Protein AF-A0ABD5YXR2-F1 (afdb_monomer_lite)

Foldseek 3Di:
DDPPPPPPPPPCDPVLVVLVVQLVPPPDPVSNVVSVVVNVVVVVVVVVVVVVVVVVD

Radius of gyration: 15.31 Å; chains: 1; bounding box: 26×37×38 Å

pLDDT: mean 80.85, std 18.13, range [38.38, 97.19]

Structure (mmCIF, N/CA/C/O backbone):
data_AF-A0ABD5YXR2-F1
#
_entry.id   AF-A0ABD5YXR2-F1
#
loop_
_atom_site.group_PDB
_atom_site.id
_atom_site.type_symbol
_atom_site.label_atom_id
_atom_site.label_alt_id
_atom_site.label_comp_id
_atom_site.label_asym_id
_atom_site.label_entity_id
_atom_site.label_seq_id
_atom_site.pdbx_PDB_ins_code
_atom_site.Cartn_x
_atom_site.Cartn_y
_atom_site.Cartn_z
_atom_site.occupancy
_atom_site.B_iso_or_equiv
_atom_site.auth_seq_id
_atom_site.auth_comp_id
_atom_site.auth_asym_id
_atom_site.auth_atom_id
_atom_site.pdbx_PDB_model_num
ATOM 1 N N . MET A 1 1 ? -9.869 -31.113 -21.206 1.00 38.38 1 MET A N 1
ATOM 2 C CA . MET A 1 1 ? -8.833 -30.076 -21.389 1.00 38.38 1 MET A CA 1
ATOM 3 C C . MET A 1 1 ? -9.155 -28.941 -20.435 1.00 38.38 1 MET A C 1
ATOM 5 O O . MET A 1 1 ? -10.102 -28.212 -20.685 1.00 38.38 1 MET A O 1
ATOM 9 N N . THR A 1 2 ? -8.474 -28.857 -19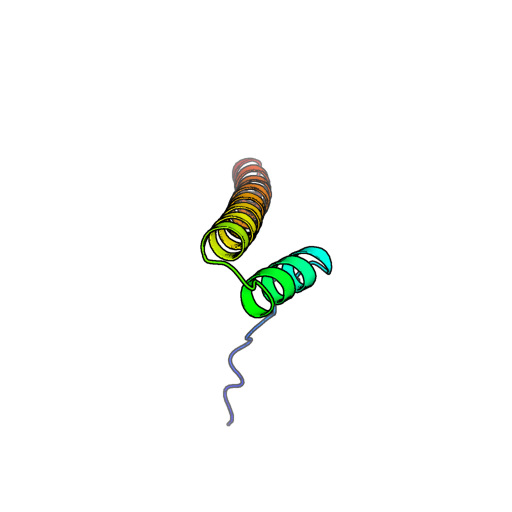.295 1.00 44.16 2 THR A N 1
ATOM 10 C CA . THR A 1 2 ? -8.615 -27.731 -18.364 1.00 44.16 2 THR A CA 1
ATOM 11 C C . THR A 1 2 ? -7.561 -26.699 -18.732 1.00 44.16 2 THR A C 1
ATOM 13 O O . THR A 1 2 ? -6.369 -26.933 -18.556 1.00 44.16 2 THR A O 1
ATOM 16 N N . MET A 1 3 ? -8.005 -25.578 -19.299 1.00 51.38 3 MET A N 1
ATOM 17 C CA . MET A 1 3 ? -7.175 -24.386 -19.441 1.00 51.38 3 MET A CA 1
ATOM 18 C C . MET A 1 3 ? -6.977 -23.836 -18.028 1.00 51.38 3 MET A C 1
ATOM 20 O O . MET A 1 3 ? -7.826 -23.122 -17.503 1.00 51.38 3 MET A O 1
ATOM 24 N N . GLN A 1 4 ? -5.912 -24.277 -17.359 1.00 47.75 4 GLN A N 1
ATOM 25 C CA . GLN A 1 4 ? -5.387 -23.567 -16.202 1.00 47.75 4 GLN A CA 1
ATOM 26 C C . GLN A 1 4 ? -4.687 -22.346 -16.779 1.00 47.75 4 GLN A C 1
ATOM 28 O O . GLN A 1 4 ? -3.516 -22.416 -17.145 1.00 47.75 4 GLN A O 1
ATOM 33 N N . ASP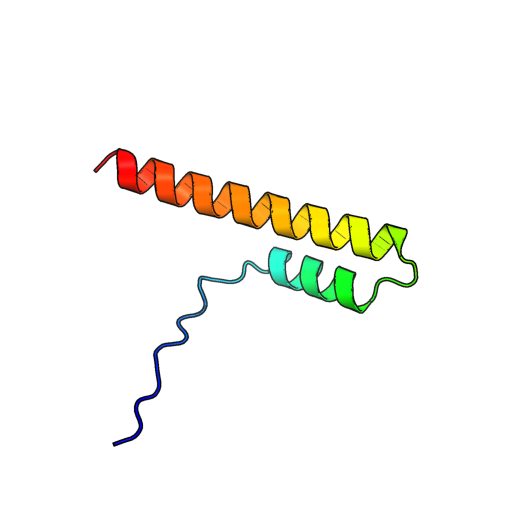 A 1 5 ? -5.460 -21.276 -16.970 1.00 46.84 5 ASP A N 1
ATOM 34 C CA . ASP A 1 5 ? -4.912 -19.967 -17.288 1.00 46.84 5 ASP A CA 1
ATOM 35 C C . ASP A 1 5 ? -3.806 -19.678 -16.280 1.00 46.84 5 ASP A C 1
ATOM 37 O O . ASP A 1 5 ? -4.015 -19.721 -15.062 1.00 46.84 5 ASP A O 1
ATOM 41 N N . GLU A 1 6 ? -2.609 -19.460 -16.815 1.00 44.31 6 GLU A N 1
ATOM 42 C CA . GLU A 1 6 ? -1.412 -19.143 -16.065 1.00 44.31 6 GLU A CA 1
ATOM 43 C C . GLU A 1 6 ? -1.616 -17.813 -15.344 1.00 44.31 6 GLU A C 1
ATOM 45 O O . GLU A 1 6 ? -1.175 -16.749 -15.781 1.00 44.31 6 GLU A O 1
ATOM 50 N N . HIS A 1 7 ? -2.237 -17.870 -14.171 1.00 46.38 7 HIS A N 1
ATOM 51 C CA . HIS A 1 7 ? -2.129 -16.830 -13.168 1.00 46.38 7 HIS A CA 1
ATOM 52 C C . HIS A 1 7 ? -0.717 -16.915 -12.585 1.00 46.38 7 HIS A C 1
ATOM 54 O O . HIS A 1 7 ? -0.512 -17.259 -11.425 1.00 46.38 7 HIS A O 1
ATOM 60 N N . ARG A 1 8 ? 0.292 -16.653 -13.423 1.00 45.19 8 ARG A N 1
ATOM 61 C CA . ARG A 1 8 ? 1.677 -16.499 -13.004 1.00 45.19 8 ARG A CA 1
ATOM 62 C C . ARG A 1 8 ? 1.663 -15.362 -11.987 1.00 45.19 8 ARG A C 1
ATOM 64 O O . ARG A 1 8 ? 1.391 -14.224 -12.384 1.00 45.19 8 ARG A O 1
ATOM 71 N N . PRO A 1 9 ? 1.896 -15.614 -10.686 1.00 48.06 9 PRO A N 1
ATOM 72 C CA . PRO A 1 9 ? 1.998 -14.516 -9.750 1.00 48.06 9 PRO A CA 1
ATOM 73 C C . PRO A 1 9 ? 3.193 -13.695 -10.226 1.00 48.06 9 PRO A C 1
ATOM 75 O O . PRO A 1 9 ? 4.317 -14.198 -10.288 1.00 48.06 9 PRO A O 1
ATOM 78 N N . MET A 1 10 ? 2.952 -12.449 -10.642 1.00 57.44 10 MET A N 1
ATOM 79 C CA . MET A 1 10 ? 4.022 -11.472 -10.795 1.00 57.44 10 MET A CA 1
ATOM 80 C C . MET A 1 10 ? 4.612 -11.280 -9.404 1.00 57.44 10 MET A C 1
ATOM 82 O O . MET A 1 10 ? 4.113 -10.434 -8.668 1.00 57.44 10 MET A O 1
ATOM 86 N N . THR A 1 11 ? 5.575 -12.139 -9.055 1.00 55.72 11 THR A N 1
ATOM 87 C CA . THR A 1 11 ? 6.304 -12.261 -7.786 1.00 55.72 11 THR A CA 1
ATOM 88 C C . THR A 1 11 ? 5.888 -11.190 -6.786 1.00 55.72 11 THR A C 1
ATOM 90 O O . THR A 1 11 ? 6.443 -10.087 -6.782 1.00 55.72 11 THR A O 1
ATOM 93 N N . SER A 1 12 ? 4.842 -11.498 -6.016 1.00 57.91 12 SER A N 1
ATOM 94 C CA . SER A 1 12 ? 4.474 -10.731 -4.832 1.00 57.91 12 SER A CA 1
ATOM 95 C C . SER A 1 12 ? 5.717 -10.682 -3.956 1.00 57.91 12 SER A C 1
ATOM 97 O O . S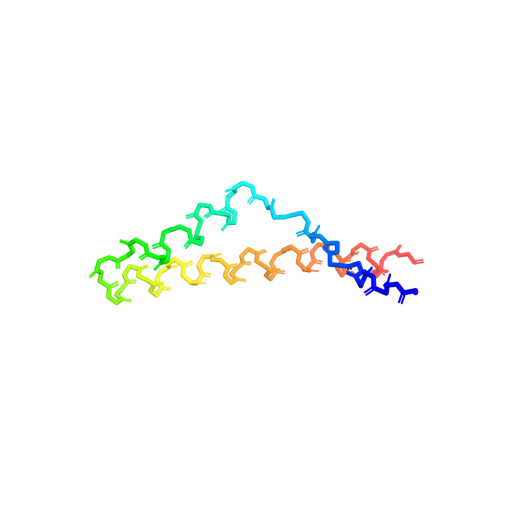ER A 1 12 ? 6.278 -11.729 -3.627 1.00 57.91 12 SER A O 1
ATOM 99 N N . THR A 1 13 ? 6.242 -9.489 -3.685 1.00 73.69 13 THR A N 1
ATOM 100 C CA . THR A 1 13 ? 7.343 -9.397 -2.726 1.00 73.69 13 THR A CA 1
ATOM 101 C C . THR A 1 13 ? 6.757 -9.617 -1.334 1.00 73.69 13 THR A C 1
ATOM 103 O O . THR A 1 13 ? 5.625 -9.210 -1.089 1.00 73.69 13 THR A O 1
ATOM 106 N N . THR A 1 14 ? 7.505 -10.219 -0.404 1.00 81.75 14 THR A N 1
ATOM 107 C CA . THR A 1 14 ? 7.059 -10.404 0.998 1.00 81.75 14 THR A CA 1
ATOM 108 C C . THR A 1 14 ? 6.494 -9.112 1.599 1.00 81.75 14 THR A C 1
ATOM 110 O O . THR A 1 14 ? 5.530 -9.116 2.353 1.00 81.75 14 THR A O 1
ATOM 113 N N . ARG A 1 15 ? 7.037 -7.973 1.170 1.00 83.00 15 ARG A N 1
ATOM 114 C CA . ARG A 1 15 ? 6.603 -6.639 1.572 1.00 83.00 15 ARG A CA 1
ATOM 115 C C . ARG A 1 15 ? 5.283 -6.162 0.952 1.00 83.00 15 ARG A C 1
ATOM 117 O O . ARG A 1 15 ? 4.610 -5.323 1.542 1.00 83.00 15 ARG A O 1
ATOM 124 N N . ASP A 1 16 ? 4.897 -6.660 -0.218 1.00 87.38 16 ASP A N 1
ATOM 125 C CA . ASP A 1 16 ? 3.568 -6.381 -0.778 1.00 87.38 16 ASP A CA 1
ATOM 126 C C . ASP A 1 16 ? 2.499 -7.158 0.005 1.00 87.38 16 ASP A C 1
ATOM 128 O O . ASP A 1 16 ? 1.423 -6.625 0.271 1.00 87.38 16 ASP A O 1
ATOM 132 N N . GLU A 1 17 ? 2.823 -8.371 0.462 1.00 89.81 17 GLU A N 1
ATOM 133 C CA . GLU A 1 17 ? 1.956 -9.176 1.334 1.00 89.81 17 GLU A CA 1
ATOM 134 C C . GLU A 1 17 ? 1.766 -8.512 2.700 1.00 89.81 17 GLU A C 1
ATOM 136 O O . GLU A 1 17 ? 0.636 -8.412 3.176 1.00 89.81 17 GLU A O 1
A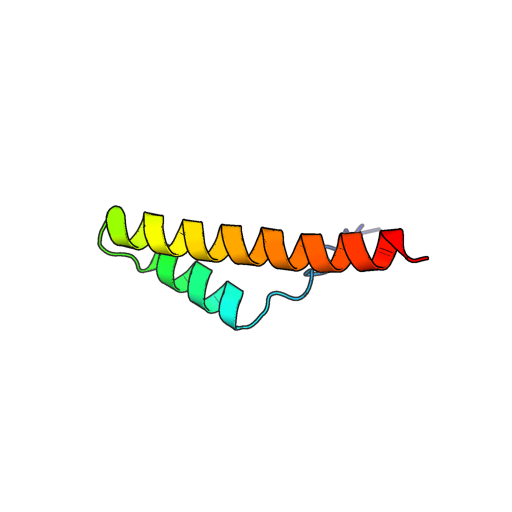TOM 141 N N . GLU A 1 18 ? 2.838 -7.967 3.281 1.00 90.50 18 GLU A N 1
ATOM 142 C CA . GLU A 1 18 ? 2.782 -7.161 4.509 1.00 90.50 18 GLU A CA 1
ATOM 143 C C . GLU A 1 18 ? 1.875 -5.932 4.354 1.00 90.50 18 GLU A C 1
ATOM 145 O O . GLU A 1 18 ? 1.085 -5.622 5.244 1.00 90.50 18 GLU A O 1
ATOM 150 N N . LEU A 1 19 ? 1.945 -5.231 3.217 1.00 91.75 19 LEU A N 1
ATOM 151 C CA 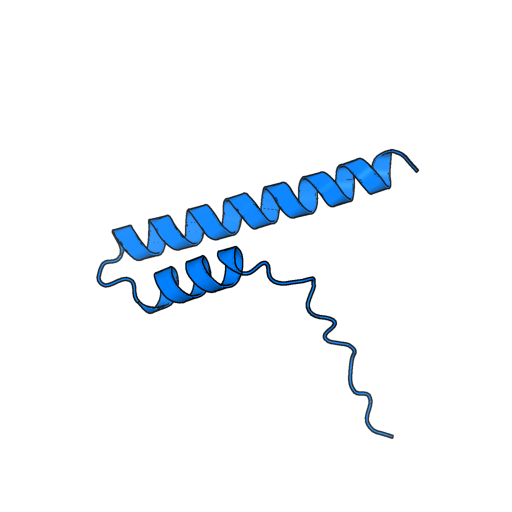. LEU A 1 19 ? 1.091 -4.069 2.960 1.00 91.75 19 LEU A CA 1
ATOM 152 C C . LEU A 1 19 ? -0.370 -4.467 2.746 1.00 91.75 19 LEU A C 1
ATOM 154 O O . LEU A 1 19 ? -1.267 -3.764 3.209 1.00 91.75 19 LEU A O 1
ATOM 158 N N . VAL A 1 20 ? -0.629 -5.600 2.092 1.00 93.12 20 VAL A N 1
ATOM 159 C CA . VAL A 1 20 ? -1.985 -6.150 1.959 1.00 93.12 20 VAL A CA 1
ATOM 160 C C . VAL A 1 20 ? -2.544 -6.571 3.319 1.00 93.12 20 VAL A C 1
ATOM 162 O O . VAL A 1 20 ? -3.714 -6.298 3.593 1.00 93.12 20 VAL A O 1
ATOM 165 N N . ALA A 1 21 ? -1.732 -7.181 4.185 1.00 94.06 21 ALA A N 1
ATOM 166 C CA . ALA A 1 21 ? -2.115 -7.481 5.563 1.00 94.06 21 ALA A CA 1
ATOM 167 C C . ALA A 1 21 ? -2.426 -6.190 6.335 1.00 94.06 21 ALA A C 1
ATOM 169 O O . ALA A 1 21 ? -3.514 -6.057 6.884 1.00 94.06 21 ALA A O 1
ATOM 170 N N . ALA A 1 22 ? -1.565 -5.172 6.243 1.00 92.56 22 ALA A N 1
ATOM 171 C CA . ALA A 1 22 ? -1.789 -3.874 6.879 1.00 92.56 22 ALA A CA 1
ATOM 172 C C . ALA A 1 22 ? -3.078 -3.171 6.406 1.00 92.56 22 ALA A C 1
ATOM 174 O O . ALA A 1 22 ? -3.716 -2.469 7.184 1.00 92.56 22 ALA A O 1
ATOM 175 N N . ILE A 1 23 ? -3.495 -3.357 5.147 1.00 95.31 23 ILE A N 1
ATOM 176 C CA . ILE A 1 23 ? -4.781 -2.844 4.639 1.00 95.31 23 ILE A CA 1
ATOM 177 C C . ILE A 1 23 ? -5.965 -3.570 5.289 1.00 95.31 23 ILE A C 1
ATOM 179 O O . ILE A 1 23 ? -6.972 -2.926 5.598 1.00 95.31 23 ILE A O 1
ATOM 183 N N . LYS A 1 24 ? -5.861 -4.895 5.454 1.00 94.44 24 LYS A N 1
ATOM 184 C CA . LYS A 1 24 ? -6.908 -5.738 6.051 1.00 94.44 24 LYS A CA 1
ATOM 185 C C . LYS A 1 24 ? -7.036 -5.506 7.556 1.00 94.44 24 LYS A C 1
ATOM 187 O O . LYS A 1 24 ? -8.157 -5.425 8.048 1.00 94.44 24 LYS A O 1
ATOM 192 N N . ASP A 1 25 ? -5.908 -5.333 8.235 1.00 96.56 25 ASP A N 1
ATOM 193 C CA . ASP A 1 25 ? -5.824 -5.197 9.693 1.00 96.56 25 ASP A CA 1
ATOM 194 C C . ASP A 1 25 ? -5.972 -3.740 10.173 1.00 96.56 25 ASP A C 1
ATOM 196 O O . ASP A 1 25 ? -6.056 -3.476 11.374 1.00 96.56 25 ASP A O 1
ATOM 200 N N . ALA A 1 26 ? -6.016 -2.771 9.251 1.00 96.06 26 ALA A N 1
ATOM 201 C CA . ALA A 1 26 ? -6.177 -1.358 9.577 1.00 96.06 26 ALA A CA 1
ATOM 202 C C . ALA A 1 26 ? -7.470 -1.098 10.367 1.00 96.06 26 ALA A C 1
ATOM 204 O O . ALA A 1 26 ? -8.582 -1.316 9.877 1.00 96.06 26 ALA A O 1
ATOM 205 N N . SER A 1 27 ? -7.310 -0.542 11.569 1.00 95.62 27 SER A N 1
ATOM 206 C CA . SER A 1 27 ? -8.415 -0.243 12.482 1.00 95.62 27 SER A CA 1
ATOM 207 C C . SER A 1 27 ? -9.085 1.096 12.166 1.00 95.62 27 SER A C 1
ATOM 209 O O . SER A 1 27 ? -10.254 1.300 12.493 1.00 95.62 27 SER A O 1
ATOM 211 N N . THR A 1 28 ? -8.379 2.001 11.479 1.00 97.19 28 THR A N 1
ATOM 212 C CA . THR A 1 28 ? -8.900 3.316 11.081 1.00 97.19 28 THR A CA 1
ATOM 213 C C . THR A 1 28 ? -8.884 3.539 9.561 1.00 97.19 28 THR A C 1
ATOM 215 O O . THR A 1 28 ? -8.061 2.975 8.827 1.00 97.19 28 THR A O 1
ATOM 218 N N . PRO A 1 29 ? -9.769 4.411 9.036 1.00 96.75 29 PRO A N 1
ATOM 219 C CA . PRO A 1 29 ? -9.719 4.825 7.637 1.00 96.75 29 PRO A CA 1
ATOM 220 C C . PRO A 1 29 ? -8.413 5.529 7.240 1.00 96.75 29 PRO A C 1
ATOM 222 O O . PRO A 1 29 ? -8.006 5.411 6.082 1.00 96.75 29 PRO A O 1
ATOM 225 N N . GLU A 1 30 ? -7.761 6.273 8.141 1.00 96.69 30 GLU A N 1
ATOM 226 C CA . GLU A 1 30 ? -6.452 6.887 7.871 1.00 96.69 30 GLU A CA 1
ATOM 227 C C . GLU A 1 30 ? -5.360 5.830 7.662 1.00 96.69 30 GLU A C 1
ATOM 229 O O . GLU A 1 30 ? -4.629 5.901 6.671 1.00 96.69 30 GLU A O 1
ATOM 234 N N . GLU A 1 31 ? -5.273 4.832 8.544 1.00 94.38 31 GLU A N 1
ATOM 235 C CA . GLU A 1 31 ? -4.282 3.750 8.454 1.00 94.38 31 GLU A CA 1
ATOM 236 C C . GLU A 1 31 ? -4.447 2.948 7.167 1.00 94.38 31 GLU A C 1
ATOM 238 O O . GLU A 1 31 ? -3.480 2.737 6.431 1.00 94.38 31 GLU A O 1
ATOM 243 N N . ARG A 1 32 ? -5.692 2.594 6.828 1.00 96.69 32 ARG A N 1
ATOM 244 C CA . ARG A 1 32 ? -5.999 1.900 5.576 1.00 96.69 32 ARG A CA 1
ATOM 245 C C . ARG A 1 32 ? -5.590 2.732 4.364 1.00 96.69 32 ARG A C 1
ATOM 247 O O . ARG A 1 32 ? -4.962 2.215 3.443 1.00 96.69 32 ARG A O 1
ATOM 254 N N . ARG A 1 33 ? -5.902 4.036 4.360 1.00 97.00 33 ARG A N 1
ATOM 255 C CA . ARG A 1 33 ? -5.505 4.950 3.273 1.00 97.00 33 ARG A CA 1
ATOM 256 C C . ARG A 1 33 ? -3.987 5.046 3.139 1.00 97.00 33 ARG A C 1
ATOM 258 O O . ARG A 1 33 ? -3.490 5.085 2.014 1.00 97.00 33 ARG A O 1
ATOM 265 N N . LYS A 1 34 ? -3.253 5.057 4.253 1.00 96.25 34 LYS A N 1
ATOM 266 C CA . LYS A 1 34 ? -1.786 5.046 4.252 1.00 96.25 34 LYS A CA 1
ATOM 267 C C . LYS A 1 34 ? -1.242 3.753 3.638 1.00 96.25 34 LYS A C 1
ATOM 269 O O . LYS A 1 34 ? -0.440 3.830 2.714 1.00 96.25 34 LYS A O 1
ATOM 274 N N . ALA A 1 35 ? -1.726 2.591 4.075 1.00 94.00 35 ALA A N 1
ATOM 275 C CA . ALA A 1 35 ? -1.267 1.297 3.570 1.00 94.00 35 ALA A CA 1
ATOM 276 C C . ALA A 1 35 ? -1.569 1.104 2.069 1.00 94.00 35 ALA A C 1
ATOM 278 O O . ALA A 1 35 ? -0.703 0.664 1.313 1.00 94.00 35 ALA A O 1
ATOM 279 N N . VAL A 1 36 ? -2.749 1.535 1.602 1.00 95.62 36 VAL A N 1
ATOM 280 C CA . VAL A 1 36 ? -3.101 1.531 0.168 1.00 95.62 36 VAL A CA 1
ATOM 281 C C . VAL A 1 36 ? -2.157 2.416 -0.651 1.00 95.62 36 VAL A C 1
ATOM 283 O O . VAL A 1 36 ? -1.719 2.009 -1.726 1.00 95.62 36 VAL A O 1
ATOM 286 N N . ARG A 1 37 ? -1.819 3.619 -0.163 1.00 96.25 37 ARG A N 1
ATOM 287 C CA . ARG A 1 37 ? -0.892 4.524 -0.866 1.00 96.25 37 ARG A CA 1
ATOM 288 C C . ARG A 1 37 ? 0.507 3.930 -0.990 1.00 96.25 37 ARG A C 1
ATOM 290 O O . ARG A 1 37 ? 1.096 4.013 -2.064 1.00 96.25 37 ARG A O 1
ATOM 297 N N . GLU A 1 38 ? 1.014 3.318 0.076 1.00 94.88 38 GLU A N 1
ATOM 298 C CA . GLU A 1 38 ? 2.326 2.662 0.060 1.00 94.88 38 GLU A CA 1
ATOM 299 C C . GLU A 1 38 ? 2.362 1.488 -0.930 1.00 94.88 38 GLU A C 1
ATOM 301 O O . GLU A 1 38 ? 3.306 1.370 -1.714 1.00 94.88 38 GLU A O 1
ATOM 306 N N . LEU A 1 39 ? 1.304 0.671 -0.974 1.00 94.56 39 LEU A N 1
ATOM 307 C CA . LEU A 1 39 ? 1.188 -0.416 -1.950 1.00 94.56 39 LEU A CA 1
ATOM 308 C C . LEU A 1 39 ? 1.132 0.113 -3.392 1.00 94.56 39 LEU A C 1
ATOM 310 O O . LEU A 1 39 ? 1.826 -0.394 -4.275 1.00 94.56 39 LEU A O 1
ATOM 314 N N . ALA A 1 40 ? 0.347 1.165 -3.637 1.00 93.50 40 ALA A N 1
ATOM 315 C CA . ALA A 1 40 ? 0.244 1.788 -4.954 1.00 93.50 40 ALA A CA 1
ATOM 316 C C . ALA A 1 40 ? 1.590 2.362 -5.426 1.00 93.50 40 ALA A C 1
ATOM 318 O O . ALA A 1 40 ? 1.985 2.137 -6.570 1.00 93.50 40 ALA A O 1
ATOM 319 N N . LYS A 1 41 ? 2.323 3.048 -4.541 1.00 93.56 41 LYS A N 1
ATOM 320 C CA . LYS A 1 41 ? 3.648 3.604 -4.840 1.00 93.56 41 LYS A CA 1
ATOM 321 C C . LYS A 1 41 ? 4.633 2.517 -5.271 1.00 93.56 41 LYS A C 1
ATOM 323 O O . LYS A 1 41 ? 5.270 2.655 -6.312 1.00 93.56 41 LYS A O 1
ATOM 328 N N . ARG A 1 42 ? 4.706 1.410 -4.525 1.00 89.69 42 ARG A N 1
ATOM 329 C CA . ARG A 1 42 ? 5.581 0.276 -4.867 1.00 89.69 42 ARG A CA 1
ATOM 330 C C . ARG A 1 42 ? 5.226 -0.348 -6.206 1.00 89.69 42 ARG A C 1
ATOM 332 O O . ARG A 1 42 ? 6.120 -0.657 -6.988 1.00 89.69 42 ARG A O 1
ATOM 339 N N . ASN A 1 43 ? 3.936 -0.513 -6.490 1.00 89.56 43 ASN A N 1
ATOM 340 C CA . ASN A 1 43 ? 3.502 -1.040 -7.781 1.00 89.56 43 ASN A CA 1
ATOM 341 C C . ASN A 1 43 ? 3.955 -0.130 -8.927 1.00 89.56 43 ASN A C 1
ATOM 343 O O . ASN A 1 43 ? 4.498 -0.628 -9.913 1.00 89.56 43 ASN A O 1
ATOM 347 N N . ILE A 1 44 ? 3.806 1.189 -8.780 1.00 90.06 44 ILE A N 1
ATOM 348 C CA . ILE A 1 44 ? 4.288 2.159 -9.771 1.00 90.06 44 ILE A CA 1
ATOM 349 C C . ILE A 1 44 ? 5.806 2.038 -9.952 1.00 90.06 44 ILE A C 1
ATOM 351 O O . ILE A 1 44 ? 6.260 1.886 -11.081 1.00 90.06 44 ILE A O 1
ATOM 355 N N . GLU A 1 45 ? 6.589 2.026 -8.870 1.00 88.94 45 GLU A N 1
ATOM 356 C CA . GLU A 1 45 ? 8.055 1.890 -8.927 1.00 88.94 45 GLU A CA 1
ATOM 357 C C . GLU A 1 45 ? 8.494 0.573 -9.587 1.00 88.94 45 GLU A C 1
ATOM 359 O O . GLU A 1 45 ? 9.397 0.555 -10.428 1.00 88.94 45 GLU A O 1
ATOM 364 N N . ARG A 1 46 ? 7.817 -0.537 -9.265 1.00 86.00 46 ARG A N 1
ATOM 365 C CA . ARG A 1 46 ? 8.073 -1.848 -9.873 1.00 86.00 46 ARG A CA 1
ATOM 366 C C . ARG A 1 46 ? 7.825 -1.811 -11.374 1.00 86.00 46 ARG A C 1
ATOM 368 O O . ARG A 1 46 ? 8.652 -2.292 -12.148 1.00 86.00 46 ARG A O 1
ATOM 375 N N . HIS A 1 47 ? 6.691 -1.251 -11.786 1.00 85.19 47 HIS A N 1
ATOM 376 C CA . HIS A 1 47 ? 6.342 -1.145 -13.196 1.00 85.19 47 HIS A CA 1
ATOM 377 C C . HIS A 1 47 ? 7.263 -0.174 -13.937 1.00 85.19 47 HIS A C 1
ATOM 379 O O . HIS A 1 47 ? 7.680 -0.498 -15.045 1.00 85.19 47 HIS A O 1
ATOM 385 N N . GLN A 1 48 ? 7.677 0.931 -13.314 1.00 86.94 48 GLN A N 1
ATOM 386 C CA . GLN A 1 48 ? 8.668 1.850 -13.875 1.00 86.94 48 GLN A CA 1
ATOM 387 C C . GLN A 1 48 ? 9.985 1.127 -14.185 1.00 86.94 48 GLN A C 1
ATOM 389 O O . GLN A 1 48 ? 10.483 1.220 -15.300 1.00 86.94 48 GLN A O 1
ATOM 394 N N . GLY A 1 49 ? 10.504 0.317 -13.255 1.00 81.06 49 GLY A N 1
ATOM 395 C CA . GLY A 1 49 ? 11.722 -0.467 -13.492 1.00 81.06 49 GLY A CA 1
ATOM 396 C C . GLY A 1 49 ? 11.584 -1.505 -14.616 1.00 81.06 49 GLY A C 1
ATOM 397 O O . GLY A 1 49 ? 12.557 -1.804 -15.313 1.00 81.06 49 GLY A O 1
ATOM 398 N N . VAL A 1 50 ? 10.380 -2.051 -14.822 1.00 82.62 50 VAL A N 1
ATOM 399 C CA . VAL A 1 50 ? 10.082 -2.942 -15.955 1.00 82.62 50 VAL A CA 1
ATOM 400 C C . VAL A 1 50 ? 10.045 -2.157 -17.265 1.00 82.62 50 VAL A C 1
ATOM 402 O O . VAL A 1 50 ? 10.683 -2.577 -18.230 1.00 82.62 50 VAL A O 1
ATOM 405 N N . TYR A 1 51 ? 9.359 -1.013 -17.301 1.00 81.62 51 TYR A N 1
ATOM 406 C CA . TYR A 1 51 ? 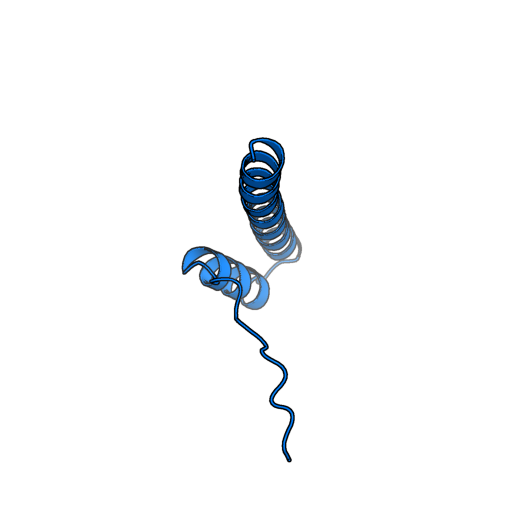9.285 -0.163 -18.490 1.00 81.62 51 TYR A CA 1
ATOM 407 C C . TYR A 1 51 ? 10.657 0.382 -18.891 1.00 81.62 51 TYR A C 1
ATOM 409 O O . TYR A 1 51 ? 11.027 0.269 -20.055 1.00 81.62 51 TYR A O 1
ATOM 417 N N . ASP A 1 52 ? 11.462 0.855 -17.939 1.00 83.81 52 ASP A N 1
ATOM 418 C CA . ASP A 1 52 ? 12.824 1.334 -18.192 1.00 83.81 52 ASP A CA 1
ATOM 419 C C . ASP A 1 52 ? 13.739 0.233 -18.747 1.00 83.81 52 ASP A C 1
ATOM 421 O O . ASP A 1 52 ? 14.666 0.517 -19.507 1.00 83.81 52 ASP A O 1
ATOM 425 N N . ARG A 1 53 ? 13.510 -1.031 -18.364 1.00 82.81 53 ARG A N 1
ATOM 426 C CA . ARG A 1 53 ? 14.247 -2.184 -18.899 1.00 82.81 53 ARG A CA 1
ATOM 427 C C . ARG A 1 53 ? 13.803 -2.528 -20.317 1.00 82.81 53 ARG A C 1
ATOM 429 O O . ARG A 1 53 ? 14.646 -2.880 -21.137 1.00 82.81 53 ARG A O 1
ATOM 436 N N . LEU A 1 54 ? 12.502 -2.459 -20.588 1.00 81.69 54 LEU A N 1
ATOM 437 C CA . LEU A 1 54 ? 11.942 -2.717 -21.915 1.00 81.69 54 LEU A CA 1
ATOM 438 C C . LEU A 1 54 ? 12.324 -1.618 -22.911 1.00 81.69 54 LEU A C 1
ATOM 440 O O . LEU A 1 54 ? 12.646 -1.937 -24.044 1.00 81.69 54 LEU A O 1
ATOM 444 N N . ALA A 1 55 ? 12.368 -0.357 -22.481 1.00 83.75 55 ALA A N 1
ATOM 445 C CA . ALA A 1 55 ? 12.736 0.781 -23.323 1.00 83.75 55 ALA A CA 1
ATOM 446 C C . ALA A 1 55 ? 14.224 0.814 -23.734 1.00 83.75 55 ALA A C 1
ATOM 448 O O . ALA A 1 55 ? 14.593 1.590 -24.610 1.00 83.75 55 ALA A O 1
ATOM 449 N N . ARG A 1 56 ? 15.090 0.014 -23.093 1.00 79.88 56 ARG A N 1
ATOM 450 C CA . ARG A 1 56 ? 16.535 -0.079 -23.392 1.00 79.88 56 ARG A CA 1
ATOM 451 C C . ARG A 1 56 ? 16.922 -1.313 -24.222 1.00 79.88 56 ARG A C 1
ATOM 453 O O . ARG A 1 56 ? 18.115 -1.539 -24.415 1.00 79.88 56 ARG A O 1
ATOM 460 N N . LYS A 1 57 ? 15.954 -2.129 -24.642 1.00 58.44 57 LYS A N 1
ATOM 461 C CA . LYS A 1 57 ? 16.143 -3.262 -25.561 1.00 58.44 57 LYS A CA 1
ATOM 462 C C . LYS A 1 57 ? 15.666 -2.891 -26.955 1.00 58.44 57 LYS A C 1
ATOM 464 O O . LYS A 1 57 ? 16.259 -3.446 -27.901 1.00 58.44 57 LYS A O 1
#

InterPro domains:
  IPR058985 Putative Fic antitoxin, halobacterial [PF26044] (16-56)

Organism: NCBI:txid2934937

Secondary structure (DSSP, 8-state):
-------------HHHHHHHHHHHH-SSHHHHHHHHHHHHHHHHHHHHHHHHHHTT-

Sequence (57 aa):
MTMQDEHRPMTSTTRDEELVAAIKDASTPEERRKAVRELAKRNIERHQGVYDRLARK